Protein 3KHT (pdb70)

Sequence (130 aa):
SKRVLVVEDNPDDIALIRRVLDRKDIHCQLEFVDNGAKALYQVQQAKYDLIILDIGLPIANGFEVSAVRKPGANQHTPIVILTDNVSDDRAKQCAAGASSVVDKSSNNVTDFYGRIYAIFSYWLTVNHCQ

Nearest PDB structures (foldseek):
  3kht-assembly1_A  TM=1.008E+00  e=6.111E-25  Hahella chejuensis KCTC 2396
  8vc9-assembly3_F  TM=7.316E-01  e=7.794E-05  Leptospira interrogans serovar Copenhageni
  8vc9-assembly3_E  TM=7.343E-01  e=8.868E-05  Leptospira interrogans serovar Copenhageni
  2i6f-assembly3_C  TM=7.583E-01  e=3.441E-04  Myxococcus xanthus
  2i6f-assembly1_A  TM=7.607E-01  e=7.001E-04  Myxococcus xanthus

Foldseek 3Di:
DAEEEEQDDDVVLVVLLVVLCVVVVPDYHYHYDHACVVLLVVVQVDQHLEYEYAPVPVRNVQLVVLSLCDPDRSVPRAYEYEYAPDDPVVQVVNCSDHPYYHHCVVVDVVSNSVVSNCVSCCSPPPNDDD

Structure (mmCIF, N/CA/C/O backbone):
data_3KHT
#
_entry.id   3KHT
#
_cell.length_a   57.090
_cell.length_b   57.090
_cell.length_c   200.456
_cell.angle_alpha   90.00
_cell.angle_beta   90.00
_cell.angle_gamma   120.00
#
_symmetry.space_group_name_H-M   'P 65 2 2'
#
loop_
_entity.id
_entity.type
_entity.pdbx_description
1 polymer 'Response regulator'
2 water water
#
loop_
_atom_site.group_PDB
_atom_site.id
_atom_site.type_symbol
_atom_site.label_atom_id
_atom_site.label_alt_id
_atom_site.label_comp_id
_atom_site.label_asym_id
_atom_site.label_entity_id
_atom_site.label_seq_id
_atom_site.pdbx_PDB_ins_code
_atom_site.Cartn_x
_atom_site.Cartn_y
_atom_site.Cartn_z
_atom_site.occupancy
_atom_site.B_iso_or_equiv
_atom_site.auth_seq_id
_atom_site.auth_comp_id
_atom_site.auth_asym_id
_atom_site.auth_atom_id
_atom_site.pdbx_PDB_model_num
ATOM 1 N N . SER A 1 5 ? 46.406 16.333 18.734 1.00 52.27 14 SER A N 1
ATOM 2 C CA . SER A 1 5 ? 47.117 16.614 17.446 1.00 51.61 14 SER A CA 1
ATOM 3 C C . SER A 1 5 ? 46.674 17.946 16.858 1.00 50.14 14 SER A C 1
ATOM 4 O O . SER A 1 5 ? 45.477 18.161 16.627 1.00 50.98 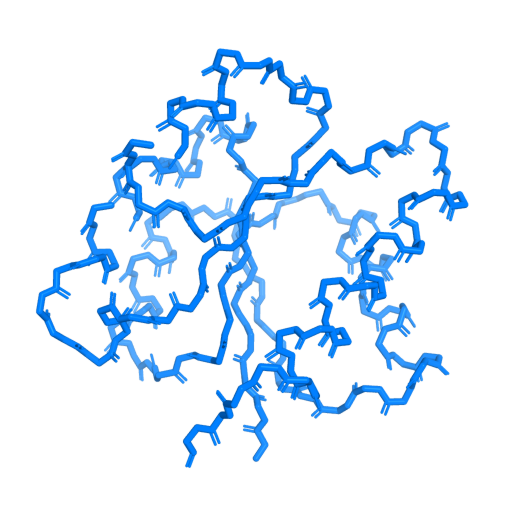14 SER A O 1
ATOM 7 N N . LYS A 1 6 ? 47.641 18.821 16.575 1.00 47.54 15 LYS A N 1
ATOM 8 C CA . LYS A 1 6 ? 47.333 20.154 16.108 1.00 44.24 15 LYS A CA 1
ATOM 9 C C . LYS A 1 6 ? 46.865 20.014 14.682 1.00 41.98 15 LYS A C 1
ATOM 10 O O . LYS A 1 6 ? 47.215 19.052 14.020 1.00 41.44 15 LYS A O 1
ATOM 16 N N . ARG A 1 7 ? 46.070 20.967 14.216 1.00 38.91 16 ARG A N 1
ATOM 17 C CA . ARG A 1 7 ? 45.700 21.009 12.835 1.00 37.01 16 ARG A CA 1
ATOM 18 C C . ARG A 1 7 ? 45.885 22.383 12.256 1.00 33.58 16 ARG A C 1
ATOM 19 O O . ARG A 1 7 ? 45.550 23.411 12.872 1.00 32.75 16 ARG A O 1
ATOM 27 N N . VAL A 1 8 ? 46.419 22.406 11.050 1.00 30.27 17 VAL A N 1
ATOM 28 C CA . VAL A 1 8 ? 46.728 23.654 10.414 1.00 28.09 17 VAL A CA 1
ATOM 29 C C . VAL A 1 8 ? 46.075 23.714 9.059 1.00 27.61 17 VAL A C 1
ATOM 30 O O . VAL A 1 8 ? 46.001 22.700 8.374 1.00 29.67 17 VAL A O 1
ATOM 34 N N . LEU A 1 9 ? 45.617 24.883 8.658 1.00 27.13 18 LEU A N 1
ATOM 35 C CA . LEU A 1 9 ? 44.948 25.037 7.394 1.00 26.31 18 LEU A CA 1
ATOM 36 C C . LEU A 1 9 ? 45.782 26.027 6.642 1.00 25.53 18 LEU A C 1
ATOM 37 O O . LEU A 1 9 ? 46.057 27.062 7.154 1.00 23.69 18 LEU A O 1
ATOM 42 N N . VAL A 1 10 ? 46.208 25.708 5.429 1.00 25.27 19 VAL A N 1
ATOM 43 C CA . VAL A 1 10 ? 47.000 26.663 4.666 1.00 26.34 19 VAL A CA 1
ATOM 44 C C . VAL A 1 10 ? 46.341 26.997 3.317 1.00 26.05 19 VAL A C 1
ATOM 45 O O . VAL A 1 10 ? 46.104 26.087 2.542 1.00 28.33 19 VAL A O 1
ATOM 49 N N . VAL A 1 11 ? 46.149 28.260 2.997 1.00 24.50 20 VAL A N 1
ATOM 50 C CA . VAL A 1 11 ? 45.515 28.630 1.729 1.00 26.91 20 VAL A CA 1
ATOM 51 C C . VAL A 1 11 ? 46.681 29.066 0.845 1.00 27.48 20 VAL A C 1
ATOM 52 O O . VAL A 1 11 ? 47.202 30.189 0.979 1.00 26.75 20 VAL A O 1
ATOM 56 N N . GLU A 1 12 ? 47.093 28.129 -0.021 1.00 27.95 21 GLU A N 1
ATOM 57 C CA . GLU A 1 12 ? 48.306 28.259 -0.854 1.00 30.43 21 GLU A CA 1
ATOM 58 C C . GLU A 1 12 ? 48.072 27.316 -2.034 1.00 29.40 21 GLU A C 1
ATOM 59 O O . GLU A 1 12 ? 47.700 26.147 -1.821 1.00 30.59 21 GLU A O 1
ATOM 65 N N . ASP A 1 13 ? 48.395 27.793 -3.206 1.00 30.97 22 ASP A N 1
ATOM 66 C CA . ASP A 1 13 ? 48.321 26.986 -4.444 1.00 36.39 22 ASP A CA 1
ATOM 67 C C . ASP A 1 13 ? 49.635 26.682 -5.203 1.00 37.49 22 ASP A C 1
ATOM 68 O O . ASP A 1 13 ? 49.627 25.916 -6.190 1.00 39.66 22 ASP A O 1
ATOM 73 N N . ASN A 1 14 ? 50.738 27.303 -4.795 1.00 37.62 23 ASN A N 1
ATOM 74 C C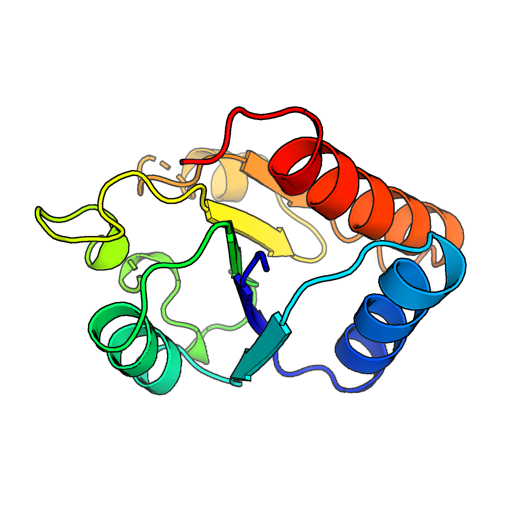A . ASN A 1 14 ? 52.028 26.990 -5.436 1.00 36.59 23 ASN A CA 1
ATOM 75 C C . ASN A 1 14 ? 52.475 25.633 -4.964 1.00 34.61 23 ASN A C 1
ATOM 76 O O . ASN A 1 14 ? 52.731 25.455 -3.788 1.00 36.88 23 ASN A O 1
ATOM 81 N N . PRO A 1 15 ? 52.537 24.617 -5.863 1.00 34.97 24 PRO A N 1
ATOM 82 C CA . PRO A 1 15 ? 52.890 23.255 -5.368 1.00 32.97 24 PRO A CA 1
ATOM 83 C C . PRO A 1 15 ? 54.378 23.069 -4.864 1.00 32.29 24 PRO A C 1
ATOM 84 O O . PRO A 1 15 ? 54.698 22.110 -4.121 1.00 29.29 24 PRO A O 1
ATOM 88 N N . ASP A 1 16 ? 55.273 23.962 -5.243 1.00 31.33 25 ASP A N 1
ATOM 89 C CA . ASP A 1 16 ? 56.644 23.778 -4.656 1.00 32.22 25 ASP A CA 1
ATOM 90 C C . ASP A 1 16 ? 56.703 24.351 -3.224 1.00 30.70 25 ASP A C 1
ATOM 91 O O . ASP A 1 16 ? 57.280 23.721 -2.297 1.00 31.64 25 ASP A O 1
ATOM 96 N N . ASP A 1 17 ? 56.003 25.461 -3.037 1.00 31.00 26 ASP A N 1
ATOM 97 C CA . ASP A 1 17 ? 55.770 26.026 -1.654 1.00 30.47 26 ASP A CA 1
ATOM 98 C C . ASP A 1 17 ? 55.183 25.012 -0.778 1.00 29.84 26 ASP A C 1
ATOM 99 O O . ASP A 1 17 ? 55.682 24.777 0.343 1.00 30.32 26 ASP A O 1
ATOM 104 N N . ILE A 1 18 ? 54.167 24.302 -1.286 1.00 29.98 27 ILE A N 1
ATOM 105 C CA . ILE A 1 18 ? 53.497 23.279 -0.481 1.00 29.09 27 ILE A CA 1
ATOM 106 C C . ILE A 1 18 ? 54.406 22.176 -0.105 1.00 28.29 27 ILE A C 1
ATOM 107 O O . ILE A 1 18 ? 54.433 21.722 1.019 1.00 28.16 27 ILE A O 1
ATOM 112 N N . ALA A 1 19 ? 55.189 21.700 -1.085 1.00 29.97 28 ALA A N 1
ATOM 113 C CA . ALA A 1 19 ? 56.102 20.594 -0.882 1.00 27.61 28 ALA A CA 1
ATOM 114 C C . ALA A 1 19 ? 57.181 21.067 0.080 1.00 28.08 28 ALA A C 1
ATOM 115 O O . ALA A 1 19 ? 57.594 20.345 0.962 1.00 27.97 28 ALA A O 1
ATOM 117 N N . LEU A 1 20 ? 57.642 22.286 -0.059 1.00 28.71 29 LEU A N 1
ATOM 118 C CA . LEU A 1 20 ? 58.660 22.733 0.938 1.00 29.10 29 LEU A CA 1
ATOM 119 C C . LEU A 1 20 ? 58.107 22.783 2.388 1.00 29.38 29 LEU A C 1
ATOM 120 O O . LEU A 1 20 ? 58.725 22.300 3.376 1.00 30.04 29 LEU A O 1
ATOM 125 N N . ILE A 1 21 ? 56.922 23.380 2.546 1.00 30.44 30 ILE A N 1
ATOM 126 C CA . ILE A 1 21 ? 56.254 23.361 3.864 1.00 30.04 30 ILE A CA 1
ATOM 127 C C . ILE A 1 21 ? 56.153 21.955 4.448 1.00 31.61 30 ILE A C 1
ATOM 128 O O . ILE A 1 21 ? 56.599 21.706 5.592 1.00 32.14 30 ILE A O 1
ATOM 133 N N . ARG A 1 22 ? 55.636 20.959 3.699 1.00 31.93 31 ARG A N 1
ATOM 134 C CA . ARG A 1 22 ? 55.573 19.618 4.328 1.00 31.41 31 ARG A CA 1
ATOM 135 C C . ARG A 1 22 ? 56.904 19.100 4.803 1.00 31.68 31 ARG A C 1
ATOM 136 O O . ARG A 1 22 ? 56.979 18.433 5.844 1.00 31.36 31 ARG A O 1
ATOM 144 N N . ARG A 1 23 ? 57.938 19.394 4.044 1.00 31.76 32 ARG A N 1
ATOM 145 C CA . ARG A 1 23 ? 59.264 18.924 4.327 1.00 34.36 32 ARG A CA 1
ATOM 146 C C . ARG A 1 23 ? 59.870 19.586 5.541 1.00 35.13 32 ARG A C 1
ATOM 147 O O . ARG A 1 23 ? 60.434 18.928 6.354 1.00 37.68 32 ARG A O 1
ATOM 155 N N . VAL A 1 24 ? 59.733 20.888 5.668 1.00 35.80 33 VAL A N 1
ATOM 156 C CA . VAL A 1 24 ? 60.176 21.565 6.912 1.00 34.78 33 VAL A CA 1
ATOM 157 C C . VAL A 1 24 ? 59.639 20.852 8.196 1.00 36.54 33 VAL A C 1
ATOM 158 O O . VAL A 1 24 ? 60.437 20.443 9.072 1.00 36.77 33 VAL A O 1
ATOM 162 N N . LEU A 1 25 ? 58.324 20.656 8.277 1.00 38.20 34 LEU A N 1
ATOM 163 C CA . LEU A 1 25 ? 57.662 19.974 9.433 1.00 40.38 34 LEU A CA 1
ATOM 164 C C . LEU A 1 25 ? 58.199 18.603 9.757 1.00 42.99 34 LEU A C 1
ATOM 165 O O . LEU A 1 25 ? 58.411 18.264 10.920 1.00 43.31 34 LEU A O 1
ATOM 170 N N . ASP A 1 26 ? 58.368 17.810 8.709 1.00 45.70 35 ASP A N 1
ATOM 171 C CA . ASP A 1 26 ? 59.073 16.566 8.777 1.00 49.08 35 ASP A CA 1
ATOM 172 C C . ASP A 1 26 ? 60.416 16.647 9.480 1.00 50.06 35 ASP A C 1
ATOM 173 O O . ASP A 1 26 ? 60.634 15.993 10.521 1.00 49.66 35 ASP A O 1
ATOM 178 N N . ARG A 1 27 ? 61.309 17.429 8.908 1.00 51.21 36 ARG A N 1
ATOM 179 C CA . ARG A 1 27 ? 62.665 17.475 9.368 1.00 53.65 36 ARG A CA 1
ATOM 180 C C . ARG A 1 27 ? 62.739 17.956 10.790 1.00 54.41 36 ARG A C 1
ATOM 181 O O . ARG A 1 27 ? 63.548 17.495 11.565 1.00 54.19 36 ARG A O 1
ATOM 189 N N . LYS A 1 28 ? 61.883 18.906 11.112 1.00 55.35 37 LYS A N 1
ATOM 190 C CA . LYS A 1 28 ? 61.880 19.544 12.404 1.00 56.51 37 LYS A CA 1
ATOM 191 C C . LYS A 1 28 ? 60.967 18.819 13.368 1.00 57.63 37 LYS A C 1
ATOM 192 O O . LYS A 1 28 ? 60.730 19.302 14.485 1.00 58.64 37 LYS A O 1
ATOM 198 N N . ASP A 1 29 ? 60.463 17.652 12.946 1.00 58.12 38 ASP A N 1
ATOM 199 C CA . ASP A 1 29 ? 59.652 16.802 13.824 1.00 58.80 38 ASP A CA 1
ATOM 200 C C . ASP A 1 29 ? 58.455 17.533 14.434 1.00 58.50 38 ASP A C 1
ATOM 201 O O . ASP A 1 29 ? 58.134 17.365 15.623 1.00 57.24 38 ASP A O 1
ATOM 206 N N . ILE A 1 30 ? 57.824 18.368 13.615 1.00 58.31 39 ILE A N 1
ATOM 207 C CA . ILE A 1 30 ? 56.640 19.083 14.044 1.00 57.96 39 ILE A CA 1
ATOM 208 C C . ILE A 1 30 ? 55.470 18.243 13.573 1.00 58.35 39 ILE A C 1
ATOM 209 O O . ILE A 1 30 ? 55.263 18.041 12.351 1.00 58.15 39 ILE A O 1
ATOM 214 N N . HIS A 1 31 ? 54.744 17.679 14.544 1.00 58.63 40 HIS A N 1
ATOM 215 C CA . HIS A 1 31 ? 53.638 16.775 14.186 1.00 58.57 40 HIS A CA 1
ATOM 216 C C . HIS A 1 31 ? 52.211 17.368 14.375 1.00 56.65 40 HIS A C 1
ATOM 217 O O . HIS A 1 31 ? 51.759 17.682 15.494 1.00 57.47 40 HIS A O 1
ATOM 224 N N . CYS A 1 32 ? 51.544 17.548 13.234 1.00 52.65 41 CYS A N 1
ATOM 225 C CA . CYS A 1 32 ? 50.234 18.137 13.175 1.00 48.43 41 CYS A CA 1
ATOM 226 C C . CYS A 1 32 ? 49.548 17.638 11.902 1.00 47.78 41 CYS A C 1
ATOM 227 O O . CYS A 1 32 ? 50.185 17.066 11.036 1.00 47.95 41 CYS A O 1
ATOM 230 N N . GLN A 1 33 ? 48.249 17.854 11.794 1.00 46.27 42 GLN A N 1
ATOM 231 C CA . GLN A 1 33 ? 47.553 17.558 10.562 1.00 45.92 42 GLN A CA 1
ATOM 232 C C . GLN A 1 33 ? 47.596 18.823 9.769 1.00 43.21 42 GLN A C 1
ATOM 233 O O . GLN A 1 33 ? 47.245 19.894 10.269 1.00 43.96 42 GLN A O 1
ATOM 239 N N . LEU A 1 34 ? 47.997 18.686 8.527 1.00 39.54 43 LEU A N 1
ATOM 240 C CA . LEU A 1 34 ? 48.155 19.770 7.643 1.00 38.73 43 LEU A CA 1
ATOM 241 C C . LEU A 1 34 ? 47.070 19.698 6.554 1.00 38.16 43 LEU A C 1
ATOM 242 O O . LEU A 1 34 ? 46.876 18.660 6.013 1.00 39.00 43 LEU A O 1
ATOM 247 N N . GLU A 1 35 ? 46.367 20.792 6.230 1.00 36.96 44 GLU A N 1
ATOM 248 C CA . GLU A 1 35 ? 45.435 20.782 5.118 1.00 35.53 44 GLU A CA 1
ATOM 249 C C . GLU A 1 35 ? 45.662 21.956 4.233 1.00 32.96 44 GLU A C 1
ATOM 250 O O . GLU A 1 35 ? 45.579 23.087 4.703 1.00 32.67 44 GLU A O 1
ATOM 256 N N . PHE A 1 36 ? 45.856 21.717 2.933 1.00 29.55 45 PHE A N 1
ATOM 257 C CA . PHE A 1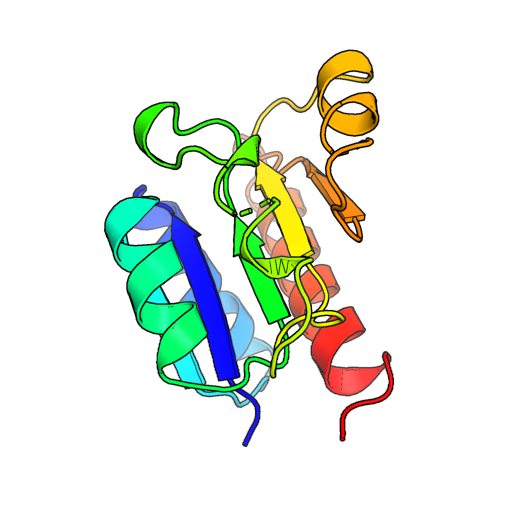 36 ? 46.014 22.819 1.973 1.00 27.97 45 PHE A CA 1
ATOM 258 C C . PHE A 1 36 ? 44.765 22.914 1.115 1.00 27.97 45 PHE A C 1
ATOM 259 O O . PHE A 1 36 ? 44.220 21.918 0.729 1.00 28.42 45 PHE A O 1
ATOM 267 N N . VAL A 1 37 ? 44.393 24.110 0.740 1.00 26.94 46 VAL A N 1
ATOM 268 C CA . VAL A 1 37 ? 43.324 24.310 -0.179 1.00 28.67 46 VAL A CA 1
ATOM 269 C C . VAL A 1 37 ? 43.813 25.460 -0.960 1.00 28.86 46 VAL A C 1
ATOM 270 O O . VAL A 1 37 ? 44.573 26.274 -0.425 1.00 28.55 46 VAL A O 1
ATOM 274 N N . ASP A 1 38 ? 43.311 25.607 -2.183 1.00 29.68 47 ASP A N 1
ATOM 275 C CA . ASP A 1 38 ? 43.894 26.541 -3.118 1.00 30.23 47 ASP A CA 1
ATOM 276 C C . ASP A 1 38 ? 43.077 27.758 -3.294 1.00 30.81 47 ASP A C 1
ATOM 277 O O . ASP A 1 38 ? 43.458 28.640 -4.070 1.00 30.55 47 ASP A O 1
ATOM 282 N N . ASN A 1 39 ? 41.961 27.883 -2.554 1.00 30.85 48 ASN A N 1
ATOM 283 C CA . ASN A 1 39 ? 41.263 29.137 -2.589 1.00 31.29 48 ASN A CA 1
ATOM 284 C C . ASN A 1 39 ? 40.383 29.527 -1.374 1.00 30.28 48 ASN A C 1
ATOM 285 O O . ASN A 1 39 ? 40.242 28.788 -0.439 1.00 30.49 48 ASN A O 1
ATOM 290 N N . GLY A 1 40 ? 39.835 30.720 -1.423 1.00 31.43 49 GLY A N 1
ATOM 291 C CA . GLY A 1 40 ? 39.106 31.291 -0.295 1.00 32.52 49 GLY A CA 1
ATOM 292 C C . GLY A 1 40 ? 37.803 30.609 -0.015 1.00 33.54 49 GLY A C 1
ATOM 293 O O . GLY A 1 40 ? 37.426 30.476 1.155 1.00 35.46 49 GLY A O 1
ATOM 294 N N . ALA A 1 41 ? 37.128 30.128 -1.080 1.00 33.67 50 ALA A N 1
ATOM 295 C CA . ALA A 1 41 ? 35.838 29.490 -0.935 1.00 32.29 50 ALA A CA 1
ATOM 296 C C . ALA A 1 41 ? 36.036 28.250 -0.167 1.00 31.27 50 ALA A C 1
ATOM 297 O O . ALA A 1 41 ? 35.275 27.937 0.762 1.00 29.78 50 ALA A O 1
ATOM 299 N N . LYS A 1 42 ? 37.062 27.506 -0.534 1.00 31.41 51 LYS A N 1
ATOM 300 C CA . LYS A 1 42 ? 37.359 26.257 0.118 1.00 31.50 51 LYS A CA 1
ATOM 301 C C . LYS A 1 42 ? 37.806 26.474 1.542 1.00 30.83 51 LYS A C 1
ATOM 302 O O . LYS A 1 42 ? 37.534 25.702 2.396 1.00 30.85 51 LYS A O 1
ATOM 308 N N . ALA A 1 43 ? 38.527 27.545 1.757 1.00 31.76 52 ALA A N 1
ATOM 309 C CA . ALA A 1 43 ? 38.996 27.972 3.101 1.00 32.26 52 ALA A CA 1
ATOM 310 C C . ALA A 1 43 ? 37.759 28.219 4.019 1.00 31.14 52 ALA A C 1
ATOM 311 O O . ALA A 1 43 ? 37.631 27.662 5.098 1.00 33.38 52 ALA A O 1
ATOM 313 N N . LEU A 1 44 ? 36.866 29.061 3.547 1.00 32.54 53 LEU A N 1
ATOM 314 C CA . LEU A 1 44 ? 35.679 29.442 4.329 1.00 33.25 53 LEU A CA 1
ATOM 315 C C . LEU A 1 44 ? 34.828 28.224 4.677 1.00 33.56 53 LEU A C 1
ATOM 316 O O . LEU A 1 44 ? 34.205 28.189 5.727 1.00 33.68 53 LEU A O 1
ATOM 321 N N . TYR A 1 45 ? 34.856 27.173 3.834 1.00 33.08 54 TYR A N 1
ATOM 322 C CA . TYR A 1 45 ? 34.150 25.933 4.126 1.00 31.93 54 TYR A CA 1
ATOM 323 C C . TYR A 1 45 ? 34.851 25.144 5.213 1.00 32.39 54 TYR A C 1
ATOM 324 O O . TYR A 1 45 ? 34.227 24.599 6.127 1.00 31.63 54 TYR A O 1
ATOM 333 N N . GLN A 1 46 ? 36.169 24.997 5.090 1.00 33.60 55 GLN A N 1
ATOM 334 C CA . GLN A 1 46 ? 36.924 24.227 6.092 1.00 33.35 55 GLN A CA 1
ATOM 335 C C . GLN A 1 46 ? 36.926 24.871 7.467 1.00 32.10 55 GLN A C 1
ATOM 336 O O . GLN A 1 46 ? 36.988 24.169 8.444 1.00 31.66 55 GLN A O 1
ATOM 342 N N . VAL A 1 47 ? 36.894 26.191 7.555 1.00 33.76 56 VAL A N 1
ATOM 343 C CA . VAL A 1 47 ? 36.878 26.801 8.889 1.00 35.93 56 VAL A CA 1
ATOM 344 C C . VAL A 1 47 ? 35.573 26.489 9.601 1.00 38.27 56 VAL A C 1
ATOM 345 O O . VAL A 1 47 ? 35.528 26.474 10.857 1.00 39.40 56 VAL A O 1
ATOM 349 N N . GLN A 1 48 ? 34.512 26.139 8.840 1.00 37.49 57 GLN A N 1
ATOM 350 C CA . GLN A 1 48 ? 33.273 25.748 9.495 1.00 37.70 57 GLN A CA 1
ATOM 351 C C . GLN A 1 48 ? 33.304 24.332 9.943 1.00 37.49 57 GLN A C 1
ATOM 352 O O . GLN A 1 48 ? 32.456 23.936 10.717 1.00 38.62 57 GLN A O 1
ATOM 358 N N . GLN A 1 49 ? 34.298 23.570 9.506 1.00 36.53 58 GLN A N 1
ATOM 359 C CA . GLN A 1 49 ? 34.283 22.128 9.694 1.00 36.29 58 GLN A CA 1
ATOM 360 C C . GLN A 1 49 ? 35.111 21.658 10.854 1.00 37.19 58 GLN A C 1
ATOM 361 O O . GLN A 1 49 ? 34.894 20.518 11.370 1.00 38.54 58 GLN A O 1
ATOM 367 N N . ALA A 1 50 ? 36.156 22.443 11.190 1.00 34.68 59 ALA A N 1
ATOM 368 C CA . ALA A 1 50 ? 37.132 22.022 12.216 1.00 33.82 59 ALA A CA 1
ATOM 369 C C . ALA A 1 50 ? 37.665 23.231 12.941 1.00 32.87 59 ALA A C 1
ATOM 370 O O . ALA A 1 50 ? 37.627 24.354 12.419 1.00 32.10 59 ALA A O 1
ATOM 372 N N . LYS A 1 51 ? 38.138 23.000 14.159 1.00 33.81 60 LYS A N 1
ATOM 373 C CA . LYS A 1 51 ? 38.814 24.070 14.914 1.00 34.91 60 LYS A CA 1
ATOM 374 C C . LYS A 1 51 ? 40.327 23.923 14.545 1.00 33.06 60 LYS A C 1
ATOM 375 O O . LYS A 1 51 ? 40.901 22.858 14.727 1.00 33.90 60 LYS A O 1
ATOM 381 N N . TYR A 1 52 ? 40.944 24.966 14.006 1.00 32.97 61 TYR A N 1
ATOM 382 C CA . TYR A 1 52 ? 42.385 24.926 13.680 1.00 31.30 61 TYR A CA 1
ATOM 383 C C . TYR A 1 52 ? 43.246 25.589 14.760 1.00 31.25 61 TYR A C 1
ATOM 384 O O . TYR A 1 52 ? 42.836 26.546 15.406 1.00 29.80 61 TYR A O 1
ATOM 393 N N . ASP A 1 53 ? 44.483 25.139 14.887 1.00 30.79 62 ASP A N 1
ATOM 394 C CA . ASP A 1 53 ? 45.427 25.770 15.809 1.00 30.25 62 ASP A CA 1
ATOM 395 C C . ASP A 1 53 ? 46.110 26.931 15.112 1.00 27.91 62 ASP A C 1
ATOM 396 O O . ASP A 1 53 ? 46.689 27.794 15.732 1.00 27.48 62 ASP A O 1
ATOM 401 N N . LEU A 1 54 ? 45.983 26.962 13.794 1.00 26.50 63 LEU A N 1
ATOM 402 C CA . LEU A 1 54 ? 46.652 27.928 12.953 1.00 24.33 63 LEU A CA 1
ATOM 403 C C . LEU A 1 54 ? 46.088 27.880 11.564 1.00 25.03 63 LEU A C 1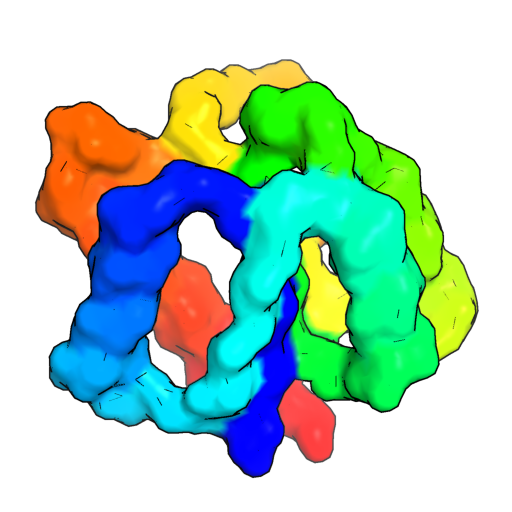
ATOM 404 O O . LEU A 1 54 ? 45.833 26.778 11.004 1.00 25.08 63 LEU A O 1
ATOM 409 N N . ILE A 1 55 ? 45.984 29.070 10.968 1.00 25.24 64 ILE A N 1
ATOM 410 C CA . ILE A 1 55 ? 45.549 29.245 9.606 1.00 23.55 64 ILE A CA 1
ATOM 411 C C . ILE A 1 55 ? 46.566 30.126 8.931 1.00 24.66 64 ILE A C 1
ATOM 412 O O . ILE A 1 55 ? 46.880 31.239 9.378 1.00 25.44 64 ILE A O 1
ATOM 417 N N . ILE A 1 56 ? 47.118 29.637 7.820 1.00 24.77 65 ILE A N 1
ATOM 418 C CA . ILE A 1 56 ? 48.056 30.443 7.043 1.00 24.01 65 ILE A CA 1
ATOM 419 C C . ILE A 1 56 ? 47.454 30.833 5.735 1.00 25.92 65 ILE A C 1
ATOM 420 O O . ILE A 1 56 ? 46.814 30.015 5.093 1.00 27.21 65 ILE A O 1
ATOM 425 N N . LEU A 1 57 ? 47.655 32.054 5.302 1.00 28.15 66 LEU A N 1
ATOM 426 C CA . LEU A 1 57 ? 47.176 32.354 3.997 1.00 31.55 66 LEU A CA 1
ATOM 427 C C . LEU A 1 57 ? 48.035 33.261 3.213 1.00 32.89 66 LEU A C 1
ATOM 428 O O . LEU A 1 57 ? 48.632 34.230 3.706 1.00 31.43 66 LEU A O 1
ATOM 433 N N . ASP A 1 58 ? 48.113 32.926 1.949 1.00 34.72 67 ASP A N 1
ATOM 434 C CA . ASP A 1 58 ? 48.790 33.794 1.009 1.00 39.60 67 ASP A CA 1
ATOM 435 C C . ASP A 1 58 ? 47.872 34.939 0.478 1.00 41.31 67 ASP A C 1
ATOM 436 O O . ASP A 1 58 ? 46.969 34.714 -0.324 1.00 43.18 67 ASP A O 1
ATOM 441 N N . ILE A 1 59 ? 48.074 36.160 0.956 1.00 44.51 68 ILE A N 1
ATOM 442 C CA . ILE A 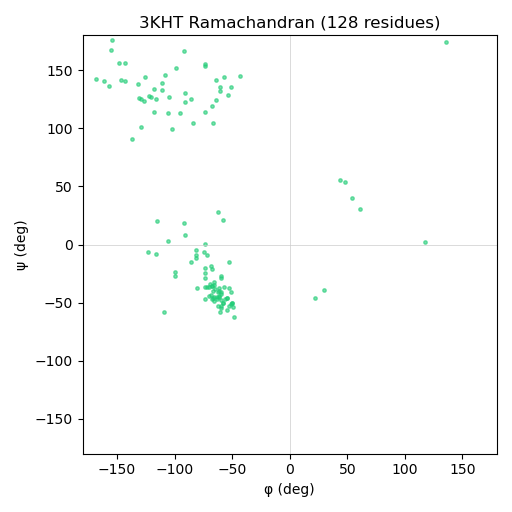1 59 ? 47.248 37.308 0.564 1.00 46.60 68 ILE A CA 1
ATOM 443 C C . ILE A 1 59 ? 47.542 37.727 -0.873 1.00 49.48 68 ILE A C 1
ATOM 444 O O . ILE A 1 59 ? 46.832 38.579 -1.448 1.00 50.21 68 ILE A O 1
ATOM 449 N N . GLY A 1 60 ? 48.595 37.137 -1.441 1.00 51.88 69 GLY A N 1
ATOM 450 C CA . GLY A 1 60 ? 48.991 37.402 -2.827 1.00 54.58 69 GLY A CA 1
ATOM 451 C C . GLY A 1 60 ? 48.062 36.744 -3.843 1.00 55.81 69 GLY A C 1
ATOM 452 O O . GLY A 1 60 ? 47.911 37.247 -4.948 1.00 56.12 69 GLY A O 1
ATOM 453 N N . LEU A 1 61 ? 47.452 35.617 -3.473 1.00 56.98 70 LEU A N 1
ATOM 454 C CA . LEU A 1 61 ? 46.420 34.995 -4.294 1.00 58.91 70 LEU A CA 1
ATOM 455 C C . LEU A 1 61 ? 45.151 35.875 -4.360 1.00 60.06 70 LEU A C 1
ATOM 456 O O . LEU A 1 61 ? 44.379 35.919 -3.374 1.00 60.38 70 LEU A O 1
ATOM 461 N N . PRO A 1 62 ? 44.914 36.574 -5.497 1.00 60.75 71 PRO A N 1
ATOM 462 C CA . PRO A 1 62 ? 43.620 37.305 -5.519 1.00 61.14 71 PRO A CA 1
ATOM 463 C C . PRO A 1 62 ? 42.466 36.348 -5.121 1.00 60.93 71 PRO A C 1
ATOM 464 O O . PRO A 1 62 ? 41.674 36.647 -4.187 1.00 60.96 71 PRO A O 1
ATOM 468 N N . ILE A 1 63 ? 42.442 35.192 -5.799 1.00 60.06 72 ILE A N 1
ATOM 469 C CA . ILE A 1 63 ? 41.499 34.077 -5.597 1.00 59.12 72 ILE A CA 1
ATOM 470 C C . ILE A 1 63 ? 41.383 33.550 -4.126 1.00 57.84 72 ILE A C 1
ATOM 471 O O . ILE A 1 63 ? 40.446 32.813 -3.788 1.00 57.25 72 ILE A O 1
ATOM 476 N N . ALA A 1 64 ? 42.338 33.918 -3.259 1.00 56.67 73 ALA A N 1
ATOM 477 C CA . ALA A 1 64 ? 42.295 33.527 -1.829 1.00 54.93 73 ALA A CA 1
ATOM 478 C C . ALA A 1 64 ? 41.236 34.306 -1.065 1.00 54.13 73 ALA A C 1
ATOM 479 O O . ALA A 1 64 ? 40.813 33.872 0.023 1.00 53.86 73 ALA A O 1
ATOM 481 N N . ASN A 1 65 ? 40.823 35.442 -1.612 1.00 52.43 74 ASN A N 1
ATOM 482 C CA . ASN A 1 65 ? 39.860 36.341 -0.990 1.00 51.21 74 ASN A CA 1
ATOM 483 C C . ASN A 1 65 ? 40.214 36.612 0.456 1.00 49.20 74 ASN A C 1
ATOM 484 O O . ASN A 1 65 ? 39.422 36.441 1.349 1.00 47.58 74 ASN A O 1
ATOM 489 N N . GLY A 1 66 ? 41.449 37.052 0.628 1.00 46.89 75 GLY A N 1
ATOM 490 C CA . GLY A 1 66 ? 42.128 37.061 1.905 1.00 44.20 75 GLY A CA 1
ATOM 491 C C . GLY A 1 66 ? 41.327 37.789 2.947 1.00 41.96 75 GLY A C 1
ATOM 492 O O . GLY A 1 66 ? 41.007 37.225 3.962 1.00 41.38 75 GLY A O 1
ATOM 493 N N . PHE A 1 67 ? 40.986 39.035 2.666 1.00 41.43 76 PHE A N 1
ATOM 494 C CA . PHE A 1 67 ? 40.254 39.898 3.628 1.00 41.37 76 PHE A CA 1
ATOM 495 C C . PHE A 1 67 ? 38.903 39.351 4.037 1.00 40.21 76 PHE A C 1
ATOM 496 O O . PHE A 1 67 ? 38.525 39.347 5.195 1.00 39.62 76 PHE A O 1
ATOM 504 N N . GLU A 1 68 ? 38.221 38.812 3.050 1.00 39.51 77 GLU A N 1
ATOM 505 C CA . GLU A 1 68 ? 37.007 38.094 3.233 1.00 38.42 77 GLU A CA 1
ATOM 506 C C . GLU A 1 68 ? 37.211 36.881 4.132 1.00 36.28 77 GLU A C 1
ATOM 507 O O . GLU A 1 68 ? 36.432 36.651 5.052 1.00 34.09 77 GLU A O 1
ATOM 513 N N . VAL A 1 69 ? 38.247 36.076 3.877 1.00 34.20 78 VAL A N 1
ATOM 514 C CA . VAL A 1 69 ? 38.537 34.950 4.768 1.00 33.33 78 VAL A CA 1
ATOM 515 C C . VAL A 1 69 ? 38.772 35.416 6.208 1.00 32.91 78 VAL A C 1
ATOM 516 O O . VAL A 1 69 ? 38.202 34.868 7.159 1.00 32.73 78 VAL A O 1
ATOM 528 N N . SER A 1 71 ? 37.810 38.271 7.724 1.00 35.48 80 SER A N 1
ATOM 529 C CA . SER A 1 71 ? 36.560 38.742 8.418 1.00 35.96 80 SER A CA 1
ATOM 530 C C . SER A 1 71 ? 35.737 37.574 8.897 1.00 35.32 80 SER A C 1
ATOM 531 O O . SER A 1 71 ? 35.297 37.503 10.062 1.00 35.32 80 SER A O 1
ATOM 534 N N . ALA A 1 72 ? 35.573 36.606 8.013 1.00 33.67 81 ALA A N 1
ATOM 535 C CA . ALA A 1 72 ? 34.726 35.481 8.343 1.00 32.78 81 ALA A CA 1
ATOM 536 C C . ALA A 1 72 ? 35.298 34.697 9.489 1.00 31.62 81 ALA A C 1
ATOM 537 O O . ALA A 1 72 ? 34.564 34.209 10.358 1.00 32.04 81 ALA A O 1
ATOM 539 N N . VAL A 1 73 ? 36.629 34.547 9.524 1.00 32.37 82 VAL A N 1
ATOM 540 C CA . VAL A 1 73 ? 37.237 33.731 10.610 1.00 30.28 82 VAL A CA 1
ATOM 541 C C . VAL A 1 73 ? 37.072 34.507 11.917 1.00 29.90 82 VAL A C 1
ATOM 542 O O . VAL A 1 73 ? 36.834 33.924 12.979 1.00 29.70 82 VAL A O 1
ATOM 546 N N . ARG A 1 74 ? 37.182 35.822 11.833 1.00 31.02 83 ARG A N 1
ATOM 547 C CA . ARG A 1 74 ? 37.169 36.643 13.061 1.00 33.03 83 ARG A CA 1
ATOM 548 C C . ARG A 1 74 ? 35.795 36.816 13.754 1.00 35.19 83 ARG A C 1
ATOM 549 O O . ARG A 1 74 ? 35.702 37.376 14.863 1.00 33.84 83 ARG A O 1
ATOM 557 N N . LYS A 1 75 ? 34.759 36.305 13.087 1.00 36.84 84 LYS A N 1
ATOM 558 C CA . LYS A 1 75 ? 33.403 36.319 13.603 1.00 39.46 84 LYS A CA 1
ATOM 559 C C . LYS A 1 75 ? 33.268 35.304 14.694 1.00 40.39 84 LYS A C 1
ATOM 560 O O . LYS A 1 75 ? 34.026 34.316 14.722 1.00 40.25 84 LYS A O 1
ATOM 566 N N . PRO A 1 76 ? 32.298 35.549 15.623 1.00 41.12 85 PRO A N 1
ATOM 567 C CA . PRO A 1 76 ? 31.956 34.603 16.678 1.00 40.35 85 PRO A CA 1
ATOM 568 C C . PRO A 1 76 ? 31.888 33.156 16.095 1.00 40.59 85 PRO A C 1
ATOM 569 O O . PRO A 1 76 ? 31.511 32.966 14.922 1.00 40.74 85 PRO A O 1
ATOM 573 N N . GLY A 1 77 ? 32.286 32.152 16.873 1.00 39.00 86 GLY A N 1
ATOM 574 C CA . GLY A 1 77 ? 32.525 30.843 16.271 1.00 38.35 86 GLY A CA 1
ATOM 575 C C . GLY A 1 77 ? 33.804 30.177 16.761 1.00 38.17 86 GLY A C 1
ATOM 576 O O . GLY A 1 77 ? 34.578 30.768 17.536 1.00 36.57 86 GLY A O 1
ATOM 577 N N . ALA A 1 78 ? 34.017 28.925 16.345 1.00 37.94 87 ALA A N 1
ATOM 578 C CA . ALA A 1 78 ? 35.112 28.125 16.911 1.00 38.07 87 ALA A CA 1
ATOM 579 C C . ALA A 1 78 ? 36.509 28.766 16.653 1.00 37.19 87 ALA A C 1
ATOM 580 O O . ALA A 1 78 ? 37.346 28.884 17.573 1.00 38.04 87 ALA A O 1
ATOM 582 N N . ASN A 1 79 ? 36.736 29.211 15.426 1.00 35.34 88 ASN A N 1
ATOM 583 C CA . ASN A 1 79 ? 38.016 29.811 15.064 1.00 33.87 88 ASN A CA 1
ATOM 584 C C . ASN A 1 79 ? 38.079 31.324 15.236 1.00 32.93 88 ASN A C 1
ATOM 585 O O . ASN A 1 79 ? 38.948 31.976 14.678 1.00 31.50 88 ASN A O 1
ATOM 590 N N . GLN A 1 80 ? 37.167 31.904 16.020 1.00 31.84 89 GLN A N 1
ATOM 591 C CA . GLN A 1 80 ? 37.134 33.357 16.137 1.00 31.60 89 GLN A CA 1
ATOM 592 C C . GLN A 1 80 ? 38.556 33.925 16.484 1.00 29.48 89 GLN A C 1
ATOM 593 O O . GLN A 1 80 ? 38.963 35.008 16.018 1.00 30.04 89 GLN A O 1
ATOM 599 N N . HIS A 1 81 ? 39.263 33.226 17.371 1.00 27.30 90 HIS A N 1
ATOM 600 C CA . HIS A 1 81 ? 40.567 33.709 17.837 1.00 26.62 90 HIS A CA 1
ATOM 601 C C . HIS A 1 81 ? 41.727 32.761 17.398 1.00 25.91 90 HIS A C 1
ATOM 602 O O . HIS A 1 81 ? 42.796 32.795 18.010 1.00 24.86 90 HIS A O 1
ATOM 609 N N . THR A 1 82 ? 41.499 31.932 16.378 1.00 23.52 91 THR A N 1
ATOM 610 C CA . THR A 1 82 ? 42.553 31.081 15.786 1.00 23.01 91 THR A CA 1
ATOM 611 C C . THR A 1 82 ? 43.598 32.019 15.172 1.00 21.51 91 THR A C 1
ATOM 612 O O . THR A 1 82 ? 43.261 32.892 14.435 1.00 22.11 91 THR A O 1
ATOM 616 N N . PRO A 1 83 ? 44.886 31.898 15.563 1.00 21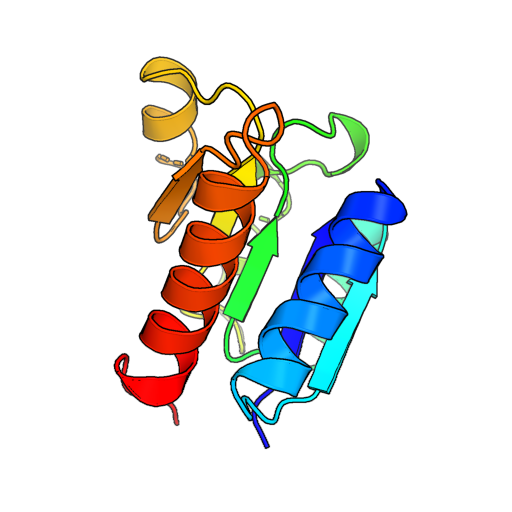.13 92 PRO A N 1
ATOM 617 C CA . PRO A 1 83 ? 45.899 32.706 14.884 1.00 20.44 92 PRO A CA 1
ATOM 618 C C . PRO A 1 83 ? 45.851 32.617 13.353 1.00 21.45 92 PRO A C 1
ATOM 619 O O . PRO A 1 83 ? 45.706 31.518 12.763 1.00 20.49 92 PRO A O 1
ATOM 623 N N . ILE A 1 84 ? 45.958 33.780 12.724 1.00 21.51 93 ILE A N 1
ATOM 624 C CA . ILE A 1 84 ? 46.022 33.867 11.288 1.00 23.01 93 ILE A CA 1
ATOM 625 C C . ILE A 1 84 ? 47.330 34.461 10.862 1.00 23.24 93 ILE A C 1
ATOM 626 O O . ILE A 1 84 ? 47.603 35.650 11.129 1.00 22.77 93 ILE A O 1
ATOM 631 N N . VAL A 1 85 ? 48.171 33.645 10.170 1.00 22.98 94 VAL A N 1
ATOM 632 C CA . VAL A 1 85 ? 49.439 34.215 9.670 1.00 21.08 94 VAL A CA 1
ATOM 633 C C . VAL A 1 85 ? 49.350 34.441 8.191 1.00 22.40 94 VAL A C 1
ATOM 634 O O . VAL A 1 85 ? 48.985 33.503 7.425 1.00 22.94 94 VAL A O 1
ATOM 638 N N . ILE A 1 86 ? 49.648 35.655 7.756 1.00 22.29 95 ILE A N 1
ATOM 639 C CA . ILE A 1 86 ? 49.747 35.902 6.340 1.00 24.47 95 ILE A CA 1
ATOM 640 C C . ILE A 1 86 ? 51.202 35.543 5.921 1.00 27.56 95 ILE A C 1
ATOM 641 O O . ILE A 1 86 ? 52.171 36.045 6.531 1.00 27.90 95 ILE A O 1
ATOM 646 N N . LEU A 1 87 ? 51.332 34.659 4.936 1.00 27.08 96 LEU A N 1
ATOM 647 C CA . LEU A 1 87 ? 52.637 34.228 4.424 1.00 28.61 96 LEU A CA 1
ATOM 648 C C . LEU A 1 87 ? 52.634 34.375 2.945 1.00 29.77 96 LEU A C 1
ATOM 649 O O . LEU A 1 87 ? 52.052 33.562 2.213 1.00 31.62 96 LEU A O 1
ATOM 654 N N . THR A 1 88 ? 53.255 35.446 2.520 1.00 32.27 97 THR A N 1
ATOM 655 C CA . THR A 1 88 ? 53.158 35.903 1.170 1.00 36.28 97 THR A CA 1
ATOM 656 C C . THR A 1 88 ? 54.501 36.551 0.743 1.00 38.34 97 THR A C 1
ATOM 657 O O . THR A 1 88 ? 55.193 37.249 1.541 1.00 36.69 97 THR A O 1
ATOM 661 N N . ASP A 1 89 ? 54.875 36.291 -0.514 1.00 40.70 98 ASP A N 1
ATOM 662 C CA . ASP A 1 89 ? 56.029 36.949 -1.131 1.00 43.90 98 ASP A CA 1
ATOM 663 C C . ASP A 1 89 ? 55.874 38.423 -1.277 1.00 45.02 98 ASP A C 1
ATOM 664 O O . ASP A 1 89 ? 54.798 38.865 -1.565 1.00 47.42 98 ASP A O 1
ATOM 669 N N . ASN A 1 90 ? 56.947 39.176 -1.056 1.00 46.90 99 ASN A N 1
ATOM 670 C CA . ASN A 1 90 ? 56.972 40.627 -1.300 1.00 49.17 99 ASN A CA 1
ATOM 671 C C . ASN A 1 90 ? 56.026 41.503 -0.532 1.00 49.29 99 ASN A C 1
ATOM 672 O O . ASN A 1 90 ? 55.637 42.573 -1.036 1.00 49.86 99 ASN A O 1
ATOM 677 N N . VAL A 1 91 ? 55.688 41.113 0.692 1.00 49.24 100 VAL A N 1
ATOM 678 C CA . VAL A 1 91 ? 54.820 41.966 1.512 1.00 48.73 100 VAL A CA 1
ATOM 679 C C . VAL A 1 91 ? 55.391 43.361 1.599 1.00 47.97 100 VAL A C 1
ATOM 680 O O . VAL A 1 91 ? 56.553 43.547 1.891 1.00 46.91 100 VAL A O 1
ATOM 684 N N . SER A 1 92 ? 54.542 44.338 1.295 1.00 48.55 101 SER A N 1
ATOM 685 C CA . SER A 1 92 ? 54.834 45.763 1.519 1.00 47.79 101 SER A CA 1
ATOM 686 C C . SER A 1 92 ? 54.308 46.146 2.888 1.00 47.65 101 SER A C 1
ATOM 687 O O . SER A 1 92 ? 53.506 45.395 3.479 1.00 48.09 101 SER A O 1
ATOM 690 N N . ASP A 1 93 ? 54.718 47.312 3.379 1.00 46.54 102 ASP A N 1
ATOM 691 C CA . ASP A 1 93 ? 54.275 47.775 4.657 1.00 47.17 102 ASP A CA 1
ATOM 692 C C . ASP A 1 93 ? 52.782 48.040 4.614 1.00 45.99 102 ASP A C 1
ATOM 693 O O . ASP A 1 93 ? 52.109 47.828 5.615 1.00 45.96 102 ASP A O 1
ATOM 698 N N . ASP A 1 94 ? 52.286 48.522 3.462 1.00 44.58 103 ASP A N 1
ATOM 699 C CA . ASP A 1 94 ? 50.895 48.921 3.318 1.00 43.20 103 ASP A CA 1
ATOM 700 C C . ASP A 1 94 ? 50.074 47.701 3.430 1.00 41.15 103 ASP A C 1
ATOM 701 O O . ASP A 1 94 ? 49.101 47.705 4.147 1.00 40.03 103 ASP A O 1
ATOM 706 N N . ARG A 1 95 ? 50.487 46.640 2.733 1.00 39.53 104 ARG A N 1
ATOM 707 C CA . ARG A 1 95 ? 49.700 45.430 2.687 1.00 39.86 104 ARG A CA 1
ATOM 708 C C . ARG A 1 95 ? 49.678 44.741 4.052 1.00 38.00 104 ARG A C 1
ATOM 709 O O . ARG A 1 95 ? 48.646 44.254 4.463 1.00 37.49 104 ARG A O 1
ATOM 717 N N . ALA A 1 96 ? 50.843 44.678 4.709 1.00 37.10 105 ALA A N 1
ATOM 718 C CA . ALA A 1 96 ? 50.962 44.203 6.109 1.00 35.58 105 ALA A CA 1
ATOM 719 C C . ALA A 1 96 ? 49.993 44.962 7.024 1.00 35.00 105 ALA A C 1
ATOM 720 O O . ALA A 1 96 ? 49.243 44.366 7.779 1.00 34.44 105 ALA A O 1
ATOM 722 N N . LYS A 1 97 ? 50.060 46.284 6.980 1.00 36.06 106 LYS A N 1
ATOM 723 C CA . LYS A 1 97 ? 49.158 47.149 7.735 1.00 38.18 106 LYS A CA 1
ATOM 724 C C . LYS A 1 97 ? 47.683 46.839 7.402 1.00 37.03 106 LYS A C 1
ATOM 725 O O . LYS A 1 97 ? 46.881 46.652 8.315 1.00 36.46 106 LYS A O 1
ATOM 731 N N . GLN A 1 98 ? 47.333 46.711 6.104 1.00 37.29 107 GLN A N 1
ATOM 732 C CA . GLN A 1 98 ? 45.969 46.280 5.695 1.00 37.65 107 GLN A CA 1
ATOM 733 C C . GLN A 1 98 ? 45.631 44.909 6.252 1.00 35.51 107 GLN A C 1
ATOM 734 O O . GLN A 1 98 ? 44.501 44.685 6.709 1.00 34.46 107 GLN A O 1
ATOM 740 N N . CYS A 1 99 ? 46.581 43.945 6.204 1.00 32.94 108 CYS A N 1
ATOM 741 C CA . CYS A 1 99 ? 46.236 42.620 6.824 1.00 30.85 108 CYS A CA 1
ATOM 742 C C . CYS A 1 99 ? 45.969 42.705 8.320 1.00 28.07 108 CYS A C 1
ATOM 743 O O . CYS A 1 99 ? 45.091 42.007 8.837 1.00 24.62 108 CYS A O 1
ATOM 754 N N . ALA A 1 101 ? 44.829 45.285 10.018 1.00 31.39 110 ALA A N 1
ATOM 755 C CA . ALA A 1 101 ? 43.473 45.905 10.140 1.00 32.04 110 ALA A CA 1
ATOM 756 C C . ALA A 1 101 ? 42.373 44.880 9.964 1.00 33.65 110 ALA A C 1
ATOM 757 O O . ALA A 1 101 ? 41.402 44.901 10.712 1.00 35.04 110 ALA A O 1
ATOM 759 N N . ALA A 1 102 ? 42.548 43.933 9.031 1.00 33.68 111 ALA A N 1
ATOM 760 C CA . ALA A 1 102 ? 41.526 42.929 8.758 1.00 33.01 111 ALA A CA 1
ATOM 761 C C . ALA A 1 102 ? 41.532 41.755 9.745 1.00 33.45 111 ALA A C 1
ATOM 762 O O . ALA A 1 102 ? 40.668 40.859 9.695 1.00 33.07 111 ALA A O 1
ATOM 764 N N . GLY A 1 103 ? 42.503 41.732 10.660 1.00 31.80 112 GLY A N 1
ATOM 765 C CA . GLY A 1 103 ? 42.424 40.721 11.696 1.00 29.07 112 GLY A CA 1
ATOM 766 C C . GLY A 1 103 ? 43.577 39.695 11.723 1.00 27.96 112 GLY A C 1
ATOM 767 O O . GLY A 1 103 ? 43.532 38.775 12.543 1.00 26.86 112 GLY A O 1
ATOM 768 N N . ALA A 1 104 ? 44.578 39.833 10.830 1.00 25.79 113 ALA A N 1
ATOM 769 C CA . ALA A 1 104 ? 45.718 38.917 10.855 1.00 25.03 113 ALA A CA 1
ATOM 770 C C . ALA A 1 104 ? 46.405 38.939 12.219 1.00 22.99 113 ALA A C 1
ATOM 771 O O . ALA A 1 104 ? 46.562 39.975 12.816 1.00 22.35 113 ALA A O 1
ATOM 773 N N . SER A 1 105 ? 46.900 37.795 12.657 1.00 23.78 114 SER A N 1
ATOM 774 C CA . SER A 1 105 ? 47.830 37.759 13.808 1.00 21.79 114 SER A CA 1
ATOM 775 C C . SER A 1 105 ? 49.202 38.246 13.498 1.00 21.77 114 SER A C 1
ATOM 776 O O . SER A 1 105 ? 49.844 38.884 14.337 1.00 21.00 114 SER A O 1
ATOM 779 N N . SER A 1 106 ? 49.683 37.946 12.291 1.00 20.29 115 SER A N 1
ATOM 780 C CA . SER A 1 106 ? 51.101 38.098 11.961 1.00 21.36 115 SER A CA 1
ATOM 781 C C . SER A 1 106 ? 51.188 38.130 10.473 1.00 20.44 115 SER A C 1
ATOM 782 O O . SER A 1 106 ? 50.386 37.438 9.785 1.00 19.97 115 SER A O 1
ATOM 785 N N . VAL A 1 107 ? 52.070 38.987 9.949 1.00 21.66 116 VAL A N 1
ATOM 786 C CA . VAL A 1 107 ? 52.365 39.039 8.518 1.00 22.25 116 VAL A CA 1
ATOM 787 C C . VAL A 1 107 ? 53.867 38.640 8.326 1.00 23.96 116 VAL A C 1
ATOM 788 O O . VAL A 1 107 ? 54.733 39.285 8.922 1.00 22.87 116 VAL A O 1
ATOM 792 N N . VAL A 1 108 ? 54.134 37.623 7.472 1.00 23.14 117 VAL A N 1
ATOM 793 C CA . VAL A 1 108 ? 55.507 37.126 7.209 1.00 23.79 117 VAL A CA 1
ATOM 794 C C . VAL A 1 108 ? 55.826 37.114 5.696 1.00 25.65 117 VAL A C 1
ATOM 795 O O . VAL A 1 108 ? 55.082 36.537 4.884 1.00 24.77 117 VAL A O 1
ATOM 799 N N . ASP A 1 109 ? 56.893 37.790 5.317 1.00 26.61 118 ASP A N 1
ATOM 800 C CA . ASP A 1 109 ? 57.455 37.669 3.932 1.00 28.76 118 ASP A CA 1
ATOM 801 C C . ASP A 1 109 ? 58.031 36.289 3.700 1.00 29.70 118 ASP A C 1
ATOM 802 O O . ASP A 1 109 ? 58.928 35.841 4.451 1.00 30.69 118 ASP A O 1
ATOM 807 N N . LYS A 1 110 ? 57.485 35.564 2.721 1.00 27.87 119 LYS A N 1
ATOM 808 C CA . LYS A 1 110 ? 58.034 34.268 2.290 1.00 29.71 119 LYS A CA 1
ATOM 809 C C . LYS A 1 110 ? 59.549 34.356 1.952 1.00 30.52 119 LYS A C 1
ATOM 810 O O . LYS A 1 110 ? 60.320 33.437 2.283 1.00 30.81 119 LYS A O 1
ATOM 816 N N . SER A 1 111 ? 59.947 35.471 1.356 1.00 31.79 120 SER A N 1
ATOM 817 C CA . SER A 1 111 ? 61.287 35.593 0.728 1.00 36.48 120 SER A CA 1
ATOM 818 C C . SER A 1 111 ? 61.669 34.375 -0.089 1.00 36.65 120 SER A C 1
ATOM 819 O O . SER A 1 111 ? 62.684 33.754 0.166 1.00 37.47 120 SER A O 1
ATOM 822 N N . SER A 1 112 ? 60.836 34.005 -1.038 1.00 37.07 121 SER A N 1
ATOM 823 C CA . SER A 1 112 ? 60.981 32.678 -1.577 1.00 38.46 121 SER A CA 1
ATOM 824 C C . SER A 1 112 ? 62.097 32.649 -2.640 1.00 39.73 121 SER A C 1
ATOM 825 O O . SER A 1 112 ? 62.427 31.576 -3.113 1.00 38.75 121 SER A O 1
ATOM 828 N N . ASN A 1 113 ? 62.597 33.830 -3.025 1.00 40.54 122 ASN A N 1
ATOM 829 C CA . ASN A 1 113 ? 63.792 33.924 -3.879 1.00 43.19 122 ASN A CA 1
ATOM 830 C C . ASN A 1 113 ? 65.048 33.571 -3.070 1.00 42.31 122 ASN A C 1
ATOM 831 O O . ASN A 1 113 ? 66.154 33.548 -3.617 1.00 42.78 122 ASN A O 1
ATOM 836 N N . ASN A 1 114 ? 64.862 33.250 -1.785 1.00 40.70 123 ASN A N 1
ATOM 837 C CA . ASN A 1 114 ? 65.937 32.846 -0.912 1.00 39.05 123 ASN A CA 1
ATOM 838 C C . ASN A 1 114 ? 65.437 31.672 -0.100 1.00 37.61 123 ASN A C 1
ATOM 839 O O . ASN A 1 114 ? 64.913 31.834 0.998 1.00 37.13 123 ASN A O 1
ATOM 844 N N . VAL A 1 115 ? 65.662 30.463 -0.616 1.00 35.05 124 VAL A N 1
ATOM 845 C CA . VAL A 1 115 ? 65.100 29.270 -0.029 1.00 33.22 124 VAL A CA 1
ATOM 846 C C . VAL A 1 115 ? 65.552 29.084 1.410 1.00 33.00 124 VAL A C 1
ATOM 847 O O . VAL A 1 115 ? 64.872 28.449 2.255 1.00 31.34 124 VAL A O 1
ATOM 851 N N . THR A 1 116 ? 66.733 29.622 1.717 1.00 32.99 125 THR A N 1
ATOM 852 C CA . THR A 1 116 ? 67.257 29.459 3.067 1.00 32.43 125 THR A CA 1
ATOM 853 C C . THR A 1 116 ? 66.415 30.221 4.063 1.00 30.23 125 THR A C 1
ATOM 854 O O . THR A 1 116 ? 66.058 29.693 5.113 1.00 30.62 125 THR A O 1
ATOM 858 N N . ASP A 1 117 ? 66.125 31.460 3.725 1.00 29.46 126 ASP A N 1
ATOM 859 C CA . ASP A 1 117 ? 65.264 32.336 4.530 1.00 30.40 126 ASP A CA 1
ATOM 860 C C . ASP A 1 117 ? 63.788 31.832 4.589 1.00 28.57 126 ASP A C 1
ATOM 861 O O . ASP A 1 117 ? 63.168 31.789 5.638 1.00 27.14 126 ASP A O 1
ATOM 866 N N . PHE A 1 118 ? 63.244 31.517 3.414 1.00 27.52 127 PHE A N 1
ATOM 867 C CA . PHE A 1 118 ? 61.909 30.898 3.249 1.00 27.12 127 PHE A CA 1
ATOM 868 C C . PHE A 1 118 ? 61.749 29.696 4.128 1.00 26.23 127 PHE A C 1
ATOM 869 O O . PHE A 1 118 ? 60.860 29.618 4.915 1.00 24.18 127 PHE A O 1
ATOM 877 N N . TYR A 1 119 ? 62.706 28.781 4.093 1.00 26.13 128 TYR A N 1
ATOM 878 C CA . TYR A 1 119 ? 62.697 27.601 4.926 1.00 24.93 128 TYR A CA 1
ATOM 879 C C . TYR A 1 119 ? 62.646 27.913 6.444 1.00 24.86 128 TYR A C 1
ATOM 880 O O . TYR A 1 119 ? 61.869 27.295 7.230 1.00 23.61 128 TYR A O 1
ATOM 889 N N . GLY A 1 120 ? 63.543 28.795 6.882 1.00 24.63 129 GLY A N 1
ATOM 890 C CA . GLY A 1 120 ? 63.598 29.145 8.336 1.00 24.22 129 GLY A CA 1
ATOM 891 C C . GLY A 1 120 ? 62.330 29.920 8.766 1.00 21.67 129 GLY A C 1
ATOM 892 O O . GLY A 1 120 ? 61.844 29.715 9.835 1.00 21.56 129 GLY A O 1
ATOM 893 N N . ARG A 1 121 ? 61.776 30.773 7.903 1.00 23.32 130 ARG A N 1
ATOM 894 C CA . ARG A 1 121 ? 60.467 31.372 8.211 1.00 23.28 130 ARG A CA 1
ATOM 895 C C . ARG A 1 121 ? 59.279 30.382 8.354 1.00 24.16 130 ARG A C 1
ATOM 896 O O . ARG A 1 121 ? 58.477 30.469 9.297 1.00 23.65 130 ARG A O 1
ATOM 904 N N . ILE A 1 122 ? 59.224 29.370 7.473 1.00 23.59 131 ILE A N 1
ATOM 905 C CA . ILE A 1 122 ? 58.248 28.286 7.666 1.00 21.23 131 ILE A CA 1
ATOM 906 C C . ILE A 1 122 ? 58.476 27.640 8.997 1.00 22.17 131 ILE A C 1
ATOM 907 O O . ILE A 1 122 ? 57.526 27.410 9.791 1.00 19.25 131 ILE A O 1
ATOM 912 N N . TYR A 1 123 ? 59.728 27.261 9.280 1.00 21.50 132 TYR A N 1
ATOM 913 C CA . TYR A 1 123 ? 59.928 26.591 10.578 1.00 23.43 132 TYR A CA 1
ATOM 914 C C . TYR A 1 123 ? 59.544 27.509 11.793 1.00 22.49 132 TYR A C 1
ATOM 915 O O . TYR A 1 123 ? 58.997 27.058 12.792 1.00 23.73 132 TYR A O 1
ATOM 924 N N . ALA A 1 124 ? 59.878 28.781 11.708 1.00 22.68 133 ALA A N 1
ATOM 925 C CA . ALA A 1 124 ? 59.543 29.752 12.801 1.00 22.17 133 ALA A CA 1
ATOM 926 C C . ALA A 1 124 ? 58.014 29.844 13.002 1.00 21.10 133 ALA A C 1
ATOM 927 O O . ALA A 1 124 ? 57.511 29.827 14.134 1.00 20.58 133 ALA A O 1
ATOM 929 N N . ILE A 1 125 ? 57.260 29.921 11.891 1.00 21.50 134 ILE A N 1
ATOM 930 C CA . ILE A 1 125 ? 55.774 30.049 11.983 1.00 20.02 134 ILE A CA 1
ATOM 931 C C . ILE A 1 125 ? 55.247 28.880 12.699 1.00 18.96 134 ILE A C 1
ATOM 932 O O . ILE A 1 125 ? 54.499 29.021 13.681 1.00 20.30 134 ILE A O 1
ATOM 937 N N . PHE A 1 126 ? 55.594 27.677 12.256 1.00 18.82 135 PHE A N 1
ATOM 938 C CA . PHE A 1 126 ? 54.941 26.479 12.879 1.00 19.86 135 PHE A CA 1
ATOM 939 C C . PHE A 1 126 ? 55.429 26.242 14.289 1.00 20.72 135 PHE A C 1
ATOM 940 O O . PHE A 1 126 ? 54.708 25.823 15.230 1.00 21.82 135 PHE A O 1
ATOM 948 N N . SER A 1 127 ? 56.715 26.525 14.437 1.00 21.66 136 SER A N 1
ATOM 949 C CA . SER A 1 127 ? 57.358 26.337 15.716 1.00 22.98 136 SER A CA 1
ATOM 950 C C . SER A 1 127 ? 56.688 27.283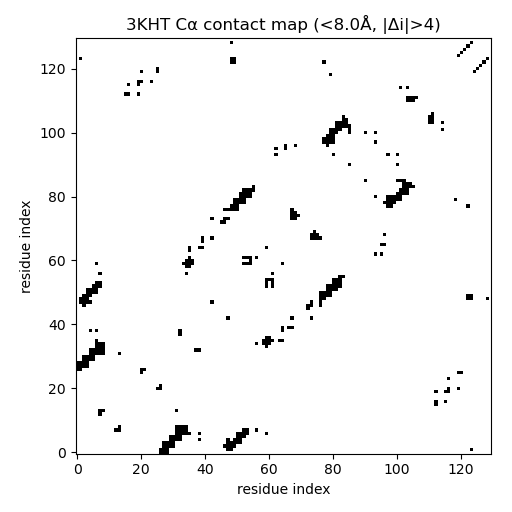 16.758 1.00 21.15 136 SER A C 1
ATOM 951 O O . SER A 1 127 ? 56.269 26.870 17.836 1.00 20.17 136 SER A O 1
ATOM 954 N N . TYR A 1 128 ? 56.622 28.561 16.415 1.00 21.41 137 TYR A N 1
ATOM 955 C CA . TYR A 1 128 ? 56.038 29.555 17.350 1.00 22.12 137 TYR A CA 1
ATOM 956 C C . TYR A 1 128 ? 54.569 29.257 17.700 1.00 21.26 137 TYR A C 1
ATOM 957 O O . TYR A 1 128 ? 54.189 29.052 18.843 1.00 21.53 137 TYR A O 1
ATOM 966 N N . TRP A 1 129 ? 53.736 29.194 16.672 1.00 22.85 138 TRP A N 1
ATOM 967 C CA . TRP A 1 129 ? 52.282 29.130 16.858 1.00 22.23 138 TRP A CA 1
ATOM 968 C C . TRP A 1 129 ? 51.882 27.763 17.361 1.00 23.78 138 TRP A C 1
ATOM 969 O O . TRP A 1 129 ? 50.881 27.619 18.059 1.00 25.33 138 TRP A O 1
ATOM 980 N N . LEU A 1 130 ? 52.671 26.728 17.101 1.00 24.83 139 LEU A N 1
ATOM 981 C CA . LEU A 1 130 ? 52.253 25.431 17.627 1.00 24.69 139 LEU A CA 1
ATOM 982 C C . LEU A 1 130 ? 52.953 25.018 18.890 1.00 26.61 139 LEU A C 1
ATOM 983 O O . LEU A 1 130 ? 52.427 24.160 19.601 1.00 27.28 139 LEU A O 1
ATOM 988 N N . THR A 1 131 ? 54.157 25.526 19.184 1.00 24.78 140 THR A N 1
ATOM 989 C CA . THR A 1 131 ? 54.822 24.911 20.389 1.00 26.91 140 THR A CA 1
ATOM 990 C C . THR A 1 131 ? 55.168 25.957 21.443 1.00 26.75 140 THR A C 1
ATOM 991 O O . THR A 1 131 ? 55.602 25.600 22.562 1.00 27.71 140 THR A O 1
ATOM 995 N N . VAL A 1 132 ? 54.965 27.228 21.084 1.00 24.90 141 VAL A N 1
ATOM 996 C CA . VAL A 1 132 ? 55.168 28.344 22.021 1.00 24.67 141 VAL A CA 1
ATOM 997 C C . VAL A 1 132 ? 53.836 28.992 22.453 1.00 24.45 141 VAL A C 1
ATOM 998 O O . VAL A 1 132 ? 53.500 29.036 23.639 1.00 23.50 141 VAL A O 1
ATOM 1002 N N . ASN A 1 133 ? 53.091 29.462 21.476 1.00 25.56 142 ASN A N 1
ATOM 1003 C CA . ASN A 1 133 ? 51.783 30.053 21.718 1.00 26.29 142 ASN A CA 1
ATOM 1004 C C . ASN A 1 133 ? 50.907 29.024 22.343 1.00 27.58 142 ASN A C 1
ATOM 1005 O O . ASN A 1 133 ? 50.948 27.870 21.937 1.00 27.15 142 ASN A O 1
ATOM 1010 N N . HIS A 1 134 ? 50.173 29.407 23.382 1.00 28.76 143 HIS A N 1
ATOM 1011 C CA . HIS A 1 134 ? 49.379 28.466 24.135 1.00 32.99 143 HIS A CA 1
ATOM 1012 C C . HIS A 1 134 ? 48.314 27.789 23.238 1.00 35.58 143 HIS A C 1
ATOM 1013 O O . HIS A 1 134 ? 47.614 28.463 22.501 1.00 33.41 143 HIS A O 1
ATOM 1020 N N . CYS A 1 135 ? 48.181 26.466 23.279 1.00 40.50 144 CYS A N 1
ATOM 1021 C CA . CYS A 1 135 ? 47.099 25.805 22.502 1.00 46.30 144 CYS A CA 1
ATOM 1022 C C . CYS A 1 135 ? 46.121 25.084 23.409 1.00 48.47 144 CYS A C 1
ATOM 1023 O O . CYS A 1 135 ? 46.547 24.353 24.307 1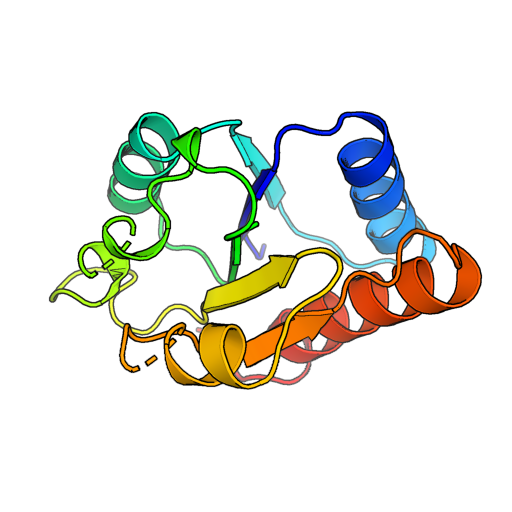.00 49.36 144 CYS A O 1
ATOM 1026 N N . GLN A 1 136 ? 44.816 25.265 23.170 1.00 51.66 145 GLN A N 1
ATOM 1027 C CA . GLN A 1 136 ? 43.762 24.549 23.937 1.00 54.70 145 GLN A CA 1
ATOM 1028 C C . GLN A 1 136 ? 43.799 23.018 23.788 1.00 54.75 145 GLN A C 1
ATOM 1029 O O . GLN A 1 136 ? 43.258 22.295 24.643 1.00 55.79 145 GLN A O 1
#

Solvent-accessible surface area: 7036 Å² total

CATH classification: 3.40.50.2300

Organism: Hahella chejuensis (strain KCTC 2396) (NCBI:txid349521)

Radius of gyration: 13.51 Å; Cα contacts (8 Å, |Δi|>4): 218; chains: 1; bounding box: 35×32×30 Å

InterPro domains:
  IPR001789 Signal transduction response regulator, receiver domain [PF00072] (17-122)
  IPR001789 Signal transduction response regulator, receiver domain [PS50110] (16-134)
  IPR001789 Signal transduction response regulator, receiver domain [SM00448] (15-131)
  IPR011006 CheY-like superfamily [SSF52172] (14-141)
  IPR052048 Signal Transduction Response Regulator [PTHR43228] (15-119)

Secondary structure (DSSP, 8-state):
-EEEEEE---HHHHHHHHHHHHHTT--EEEEEESSHHHHHHHHTT---SEEEE-TT-GGG-TTT--TTTSSSTTTT--EEEEETT--HHHHHH-----SEEEE--TTSHHHHHHHHHHHHHIIIIIS---

B-factor: mean 36.73, std 11.67, range [15.27, 80.98]